Protein AF-A0A954PUK9-F1 (afdb_monomer_lite)

Foldseek 3Di:
DWDDDPPRFGWDDDPQKIWGQADADPDDDPPRHDDCVPPPDDRIFMDRCVVCVVSPDGCCVVCVVVVVVRVVVSVVVVVVD

Secondary structure (DSSP, 8-state):
-EEE-TT--EEEEETTEEEESS-S-SSSSS-SS--HHHH-S-SSEEEETTT-TT--S--TTT-HHHHHHHHHHHHHHHHT-

Radius of gyration: 12.61 Å; chains: 1; bounding box: 29×26×32 Å

Sequence (81 aa):
AVHHSLWGMFAIRKGPWKMIPQRGSGGFTRPREIDPTKEGGPPGQLYNLQSDPSETKNLWDAHPEIVAQLTNLLNDIRAEQ

Structure (mmCIF, N/CA/C/O backbone):
data_AF-A0A954PUK9-F1
#
_entry.id   AF-A0A954PUK9-F1
#
loop_
_atom_site.group_PDB
_atom_site.id
_atom_site.type_symbol
_atom_site.label_atom_id
_atom_site.label_alt_id
_atom_site.label_comp_id
_atom_site.label_asym_id
_atom_site.label_entity_id
_atom_site.label_seq_id
_atom_site.pdbx_PDB_ins_code
_atom_site.Cartn_x
_atom_site.Cartn_y
_atom_site.Cartn_z
_atom_site.occupancy
_atom_site.B_iso_or_equiv
_atom_site.auth_seq_id
_atom_site.auth_comp_id
_atom_site.auth_asym_id
_atom_site.auth_atom_id
_atom_site.pdbx_PDB_model_num
ATOM 1 N N . ALA A 1 1 ? -0.295 -0.145 12.407 1.00 47.31 1 ALA A N 1
ATOM 2 C CA . ALA A 1 1 ? 0.070 1.265 12.640 1.00 47.31 1 ALA A CA 1
ATOM 3 C C . ALA A 1 1 ? -0.222 2.037 11.364 1.00 47.31 1 ALA A C 1
ATOM 5 O O . ALA A 1 1 ? 0.301 1.663 10.318 1.00 47.31 1 ALA A O 1
ATOM 6 N N . VAL A 1 2 ? -1.105 3.030 11.433 1.00 48.06 2 VAL A N 1
ATOM 7 C CA . VAL A 1 2 ? -1.453 3.902 10.303 1.00 48.06 2 VAL A CA 1
ATOM 8 C C . VAL A 1 2 ? -0.507 5.093 10.354 1.00 48.06 2 VAL A C 1
ATOM 10 O O . VAL A 1 2 ? -0.395 5.729 11.397 1.00 48.06 2 VAL A O 1
ATOM 13 N N . HIS A 1 3 ? 0.227 5.348 9.274 1.00 46.94 3 HIS A N 1
ATOM 14 C CA . HIS A 1 3 ? 1.166 6.464 9.206 1.00 46.94 3 HIS A CA 1
ATOM 15 C C . HIS A 1 3 ? 0.512 7.561 8.366 1.00 46.94 3 HIS A C 1
ATOM 17 O O . HIS A 1 3 ? 0.376 7.405 7.154 1.00 46.94 3 HIS A O 1
ATOM 23 N N . HIS A 1 4 ? 0.069 8.642 9.006 1.00 40.16 4 HIS A N 1
ATOM 24 C CA . HIS A 1 4 ? -0.430 9.821 8.306 1.00 40.16 4 HIS A CA 1
ATOM 25 C C . HIS A 1 4 ? 0.670 10.889 8.300 1.00 40.16 4 HIS A C 1
ATOM 27 O O . HIS A 1 4 ? 1.221 11.245 9.340 1.00 40.16 4 HIS A O 1
ATOM 33 N N . SER A 1 5 ? 1.021 11.397 7.123 1.00 41.50 5 SER A N 1
ATOM 34 C CA . SER A 1 5 ? 1.793 12.639 7.029 1.00 41.50 5 SER A CA 1
ATOM 35 C C . SER A 1 5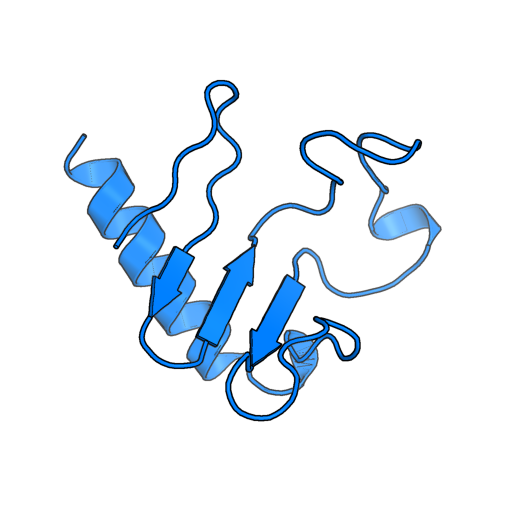 ? 0.852 13.833 7.228 1.00 41.50 5 SER A C 1
ATOM 37 O O . SER A 1 5 ? -0.332 13.745 6.905 1.00 41.50 5 SER A O 1
ATOM 39 N N . LEU A 1 6 ? 1.385 14.976 7.677 1.00 41.84 6 LEU A N 1
ATOM 40 C CA . LEU A 1 6 ? 0.696 16.277 7.844 1.00 41.84 6 LEU A CA 1
ATOM 41 C C . LEU A 1 6 ? -0.040 16.816 6.588 1.00 41.84 6 LEU A C 1
ATOM 43 O O . LEU A 1 6 ? -0.627 17.888 6.637 1.00 41.84 6 LEU A O 1
ATOM 47 N N . TRP A 1 7 ? -0.014 16.087 5.470 1.00 45.16 7 TRP A N 1
ATOM 48 C CA . TRP A 1 7 ? -0.499 16.495 4.149 1.00 45.16 7 TRP A CA 1
ATOM 49 C C . TRP A 1 7 ? -1.404 15.447 3.474 1.00 45.16 7 TRP A C 1
ATOM 51 O O . TRP A 1 7 ? -1.453 15.379 2.251 1.00 45.16 7 TRP A O 1
ATOM 61 N N . GLY A 1 8 ? -2.095 14.596 4.242 1.00 51.09 8 GLY A N 1
ATOM 62 C CA . GLY A 1 8 ? -3.145 13.716 3.697 1.00 51.09 8 GLY A CA 1
ATOM 63 C C . GLY A 1 8 ? -2.659 12.606 2.755 1.00 51.09 8 GLY A C 1
ATOM 64 O O . GLY A 1 8 ? -3.465 12.012 2.049 1.00 51.09 8 GLY A O 1
ATOM 65 N N . MET A 1 9 ? -1.355 12.307 2.738 1.00 57.69 9 MET A N 1
ATOM 66 C CA . MET A 1 9 ? -0.807 11.175 1.989 1.00 57.69 9 MET A CA 1
ATOM 67 C C . MET A 1 9 ? -1.057 9.896 2.796 1.00 57.69 9 MET A C 1
ATOM 69 O O . MET A 1 9 ? -0.363 9.622 3.780 1.00 57.69 9 MET A O 1
ATOM 73 N N . PHE A 1 10 ? -2.086 9.143 2.419 1.00 67.38 10 PHE A N 1
ATOM 74 C CA . PHE A 1 10 ? -2.495 7.937 3.132 1.00 67.38 10 PHE A CA 1
ATOM 75 C C . PHE A 1 10 ? -1.674 6.738 2.667 1.00 67.38 10 PHE A C 1
ATOM 77 O O . PHE A 1 10 ? -1.924 6.200 1.599 1.00 67.38 10 PHE A O 1
ATOM 84 N N . ALA A 1 11 ? -0.709 6.286 3.465 1.00 75.81 11 ALA A N 1
ATOM 85 C CA . ALA A 1 11 ? -0.057 4.998 3.252 1.00 75.81 11 ALA A CA 1
ATOM 86 C C . ALA A 1 11 ? -0.504 4.023 4.341 1.00 75.81 11 ALA A C 1
ATOM 88 O O . ALA A 1 11 ? -0.488 4.349 5.531 1.00 75.81 11 ALA A O 1
ATOM 89 N N . ILE A 1 12 ? -0.874 2.809 3.943 1.00 81.81 12 ILE A N 1
ATOM 90 C CA . ILE A 1 12 ? -1.268 1.764 4.881 1.00 81.81 12 ILE A CA 1
ATOM 91 C C . ILE A 1 12 ? -0.225 0.659 4.917 1.00 81.81 12 ILE A C 1
ATOM 93 O O . ILE A 1 12 ? 0.240 0.171 3.886 1.00 81.81 12 ILE A O 1
ATOM 97 N N . ARG A 1 13 ? 0.149 0.254 6.131 1.00 85.56 13 ARG A N 1
ATOM 98 C CA . ARG A 1 13 ? 1.063 -0.861 6.363 1.00 85.56 13 ARG A CA 1
ATOM 99 C C . ARG A 1 13 ? 0.377 -1.926 7.208 1.00 85.56 13 ARG A C 1
ATOM 101 O O . ARG A 1 13 ? -0.033 -1.654 8.339 1.00 85.56 13 ARG A O 1
ATOM 108 N N . LYS A 1 14 ? 0.312 -3.148 6.680 1.00 83.81 14 LYS A N 1
ATOM 109 C CA . LYS A 1 14 ? -0.217 -4.328 7.376 1.00 83.81 14 LYS A CA 1
ATOM 110 C C . LYS A 1 14 ? 0.803 -5.457 7.282 1.00 83.81 14 LYS A C 1
ATOM 112 O O . LYS A 1 14 ? 1.030 -6.023 6.216 1.00 83.81 14 LYS A O 1
ATOM 117 N N . GLY A 1 15 ? 1.442 -5.761 8.410 1.00 86.69 15 GLY A N 1
ATOM 118 C CA . GLY A 1 15 ? 2.527 -6.740 8.463 1.00 86.69 15 GLY A CA 1
ATOM 119 C C . GLY A 1 15 ? 3.688 -6.354 7.529 1.00 86.69 15 GLY A C 1
ATOM 120 O O . GLY A 1 15 ? 4.201 -5.232 7.642 1.00 86.69 15 GLY A O 1
ATOM 121 N N . PRO A 1 16 ? 4.109 -7.247 6.613 1.00 89.94 16 PRO A N 1
ATOM 122 C CA . PRO A 1 16 ? 5.204 -6.971 5.688 1.00 89.94 16 PRO A CA 1
ATOM 123 C C . PRO A 1 16 ? 4.785 -6.092 4.503 1.00 89.94 16 PRO A C 1
ATOM 125 O O . PRO A 1 16 ? 5.646 -5.590 3.790 1.00 89.94 16 PRO A O 1
ATOM 128 N N . TRP A 1 17 ? 3.489 -5.866 4.290 1.00 90.25 17 TRP A N 1
ATOM 129 C CA . TRP A 1 17 ? 2.989 -5.136 3.129 1.00 90.25 17 TRP A CA 1
ATOM 130 C C . TRP A 1 17 ? 2.797 -3.653 3.424 1.00 90.25 17 TRP A C 1
ATOM 132 O O . TRP A 1 17 ? 2.236 -3.280 4.461 1.00 90.25 17 TRP A 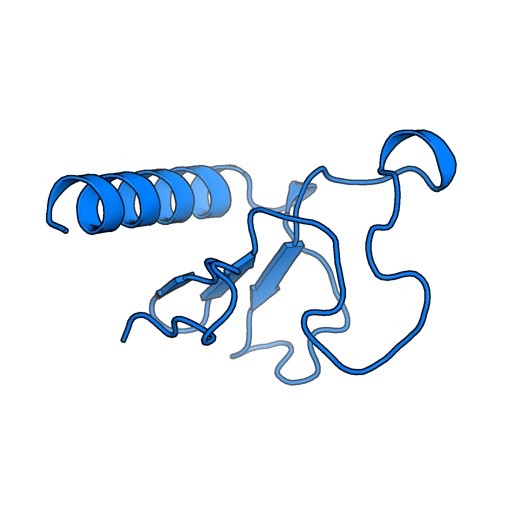O 1
ATOM 142 N N . LYS A 1 18 ? 3.221 -2.813 2.481 1.00 88.94 18 LYS A N 1
ATOM 143 C CA . LYS A 1 18 ? 3.017 -1.363 2.469 1.00 88.94 18 LYS A CA 1
ATOM 144 C C . LYS A 1 18 ? 2.339 -0.972 1.160 1.00 88.94 18 LYS A C 1
ATOM 146 O O . LYS A 1 18 ? 2.892 -1.219 0.092 1.00 88.94 18 LYS A O 1
ATOM 151 N N . MET A 1 19 ? 1.160 -0.365 1.249 1.00 88.00 19 MET A N 1
ATOM 152 C CA . MET A 1 19 ? 0.402 0.133 0.102 1.00 88.00 19 MET A CA 1
ATOM 153 C C . MET A 1 19 ? 0.267 1.649 0.163 1.00 88.00 19 MET A C 1
ATOM 155 O O . MET A 1 19 ? -0.023 2.225 1.215 1.00 88.00 19 MET A O 1
ATOM 159 N N . ILE A 1 20 ? 0.439 2.271 -0.998 1.00 84.69 20 ILE A N 1
ATOM 160 C CA . ILE A 1 20 ? 0.273 3.698 -1.229 1.00 84.69 20 ILE A CA 1
ATOM 161 C C . ILE A 1 20 ? -0.713 3.844 -2.405 1.00 84.69 20 ILE A C 1
ATOM 163 O O . ILE A 1 20 ? -0.376 3.474 -3.530 1.00 84.69 20 ILE A O 1
ATOM 167 N N . PRO A 1 21 ? -1.940 4.337 -2.169 1.00 76.50 21 PRO A N 1
ATOM 168 C CA . PRO A 1 21 ? -2.991 4.467 -3.175 1.00 76.50 21 PRO A CA 1
ATOM 169 C C . PRO A 1 21 ? -2.797 5.676 -4.108 1.00 76.50 21 PRO A C 1
ATOM 171 O O . PRO A 1 21 ? -3.608 5.877 -5.003 1.00 76.50 21 PRO A O 1
ATOM 174 N N . GLN A 1 22 ? -1.756 6.491 -3.905 1.00 70.19 22 GLN A N 1
ATOM 175 C CA . GLN A 1 22 ? -1.440 7.660 -4.730 1.00 70.19 22 GLN A CA 1
ATOM 176 C C . GLN A 1 22 ? 0.008 7.593 -5.224 1.00 70.19 22 GLN A C 1
ATOM 178 O O . GLN A 1 22 ? 0.906 7.232 -4.461 1.00 70.19 22 GLN A O 1
ATOM 183 N N . ARG A 1 23 ? 0.249 7.985 -6.482 1.00 62.12 23 ARG A N 1
ATOM 184 C CA . ARG A 1 23 ? 1.604 8.195 -7.014 1.00 62.12 23 ARG A CA 1
ATOM 185 C C . ARG A 1 23 ? 2.066 9.621 -6.735 1.00 62.12 23 ARG A C 1
ATOM 187 O O . ARG A 1 23 ? 1.553 10.577 -7.305 1.00 62.12 23 ARG A O 1
ATOM 194 N N . GLY A 1 24 ? 3.080 9.750 -5.892 1.00 52.75 24 GLY A N 1
ATOM 195 C CA . GLY A 1 24 ? 3.728 11.020 -5.590 1.00 52.75 24 GLY A CA 1
ATOM 196 C C . GLY A 1 24 ? 4.704 10.843 -4.439 1.00 52.75 24 GLY A C 1
ATOM 197 O O . GLY A 1 24 ? 4.383 10.212 -3.433 1.00 52.75 24 GLY A O 1
ATOM 198 N N . SER A 1 25 ? 5.921 11.368 -4.577 1.00 45.56 25 SER A N 1
ATOM 199 C CA . SER A 1 25 ? 6.859 11.401 -3.459 1.00 45.56 25 SER A CA 1
ATOM 200 C C . SER A 1 25 ? 6.339 12.448 -2.483 1.00 45.56 25 SER A C 1
ATOM 202 O O . SER A 1 25 ? 6.424 13.647 -2.745 1.00 45.56 25 SER A O 1
ATOM 204 N N . GLY A 1 26 ? 5.773 12.006 -1.362 1.00 46.44 26 GLY A N 1
ATOM 205 C CA . GLY A 1 26 ? 5.320 12.864 -0.267 1.00 46.44 26 GLY A CA 1
ATOM 206 C C . GLY A 1 26 ? 6.442 13.655 0.426 1.00 46.44 26 GLY A C 1
ATOM 207 O O . GLY A 1 26 ? 6.354 13.865 1.631 1.00 46.44 26 GLY A O 1
ATOM 208 N N . GLY A 1 27 ? 7.499 14.081 -0.281 1.00 45.06 27 GLY A N 1
ATOM 209 C CA . GLY A 1 27 ? 8.450 15.053 0.254 1.00 45.06 27 GLY A CA 1
ATOM 210 C C . GLY A 1 27 ? 9.816 15.217 -0.418 1.00 45.06 27 GLY A C 1
ATOM 211 O O . GLY A 1 27 ? 10.411 16.260 -0.178 1.00 45.06 27 GLY A O 1
ATOM 212 N N . PHE A 1 28 ? 10.352 14.288 -1.228 1.00 42.00 28 PHE A N 1
ATOM 213 C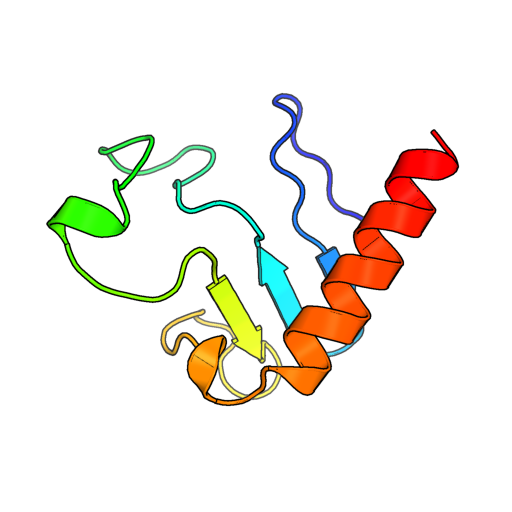 CA . PHE A 1 28 ? 11.817 14.298 -1.463 1.00 42.00 28 PHE A CA 1
ATOM 214 C C . PHE A 1 28 ? 12.328 14.251 -2.911 1.00 42.00 28 PHE A C 1
ATOM 216 O O . PHE A 1 28 ? 13.538 14.337 -3.118 1.00 42.00 28 PHE A O 1
ATOM 223 N N . THR A 1 29 ? 11.477 14.189 -3.938 1.00 44.91 29 THR A N 1
ATOM 224 C CA . THR A 1 29 ? 11.963 14.281 -5.332 1.00 44.91 29 THR A CA 1
ATOM 225 C C . THR A 1 29 ? 10.884 14.840 -6.256 1.00 44.91 29 THR A C 1
ATOM 227 O O . THR A 1 29 ? 9.724 14.453 -6.158 1.00 44.91 29 THR A O 1
ATOM 230 N N . ARG A 1 30 ? 11.247 15.793 -7.127 1.00 42.09 30 ARG A N 1
ATOM 231 C CA . ARG A 1 30 ? 10.361 16.308 -8.188 1.00 42.09 30 ARG A CA 1
ATOM 232 C C . ARG A 1 30 ? 10.297 15.252 -9.307 1.00 42.09 30 ARG A C 1
ATOM 234 O O . ARG A 1 30 ? 11.374 14.793 -9.682 1.00 42.09 30 ARG A O 1
ATOM 241 N N . PRO A 1 31 ? 9.118 14.893 -9.855 1.00 49.09 31 PRO A N 1
ATOM 242 C CA . PRO A 1 31 ? 7.813 15.557 -9.747 1.00 49.09 31 PRO A CA 1
ATOM 243 C C . PRO A 1 31 ? 6.983 15.123 -8.527 1.00 49.09 31 PRO A C 1
ATOM 245 O O . PRO A 1 31 ? 7.047 13.987 -8.069 1.00 49.09 31 PRO A O 1
ATOM 248 N N . ARG A 1 32 ? 6.178 16.059 -8.013 1.00 50.16 32 ARG A N 1
ATOM 249 C CA . ARG A 1 32 ? 5.342 15.892 -6.810 1.00 50.16 32 ARG A CA 1
ATOM 250 C C . ARG A 1 32 ? 4.139 14.966 -7.044 1.00 50.16 32 ARG A C 1
ATOM 252 O O . ARG A 1 32 ? 3.697 14.309 -6.110 1.00 50.16 32 ARG A O 1
ATOM 259 N N . GLU A 1 33 ? 3.691 14.865 -8.291 1.00 47.31 33 GLU A N 1
ATOM 260 C CA . GLU A 1 33 ? 2.660 13.953 -8.786 1.00 47.31 33 GLU A CA 1
ATOM 261 C C . GLU A 1 33 ? 3.157 13.421 -10.133 1.00 47.31 33 GLU A C 1
ATOM 263 O O . GLU A 1 33 ? 3.502 14.206 -11.020 1.00 47.31 33 GLU A O 1
ATOM 268 N N . ILE A 1 34 ? 3.279 12.099 -10.261 1.00 52.72 34 ILE A N 1
ATOM 269 C CA . ILE A 1 34 ? 3.610 11.466 -11.540 1.00 52.72 34 ILE A CA 1
ATOM 270 C C . ILE A 1 34 ? 2.298 10.985 -12.130 1.00 52.72 34 ILE A C 1
ATOM 272 O O . ILE A 1 34 ? 1.681 10.070 -11.587 1.00 52.72 34 ILE A O 1
ATOM 276 N N . ASP A 1 35 ? 1.887 11.619 -13.225 1.00 49.53 35 ASP A N 1
ATOM 277 C CA . ASP A 1 35 ? 0.682 11.263 -13.961 1.00 49.53 35 ASP A CA 1
ATOM 278 C C . ASP A 1 35 ? 0.834 9.825 -14.501 1.00 49.53 35 ASP A C 1
ATOM 280 O O . ASP A 1 35 ? 1.670 9.587 -15.383 1.00 49.53 35 ASP A O 1
ATOM 284 N N . PRO A 1 36 ? 0.070 8.837 -13.992 1.00 51.66 36 PRO A N 1
ATOM 285 C CA . PRO A 1 36 ? 0.213 7.436 -14.403 1.00 51.66 36 PRO A CA 1
ATOM 286 C C . PRO A 1 36 ? -0.110 7.233 -15.892 1.00 51.66 36 PRO A C 1
ATOM 288 O O . PRO A 1 36 ? 0.308 6.243 -16.489 1.00 51.66 36 PRO A O 1
ATOM 291 N N . THR A 1 37 ? -0.805 8.197 -16.504 1.00 48.44 37 THR A N 1
ATOM 292 C CA . THR A 1 37 ? -1.133 8.232 -17.934 1.00 48.44 37 THR A CA 1
ATOM 293 C C . THR A 1 37 ? 0.044 8.656 -18.820 1.00 48.44 37 THR A C 1
ATOM 295 O O . THR A 1 37 ? 0.058 8.308 -19.999 1.00 48.44 37 THR A O 1
ATOM 298 N N . LYS A 1 38 ? 1.041 9.375 -18.278 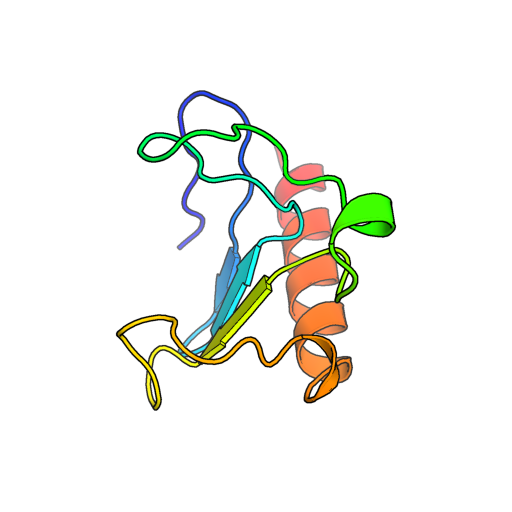1.00 48.00 38 LYS A N 1
ATOM 299 C CA . LYS A 1 38 ? 2.204 9.866 -19.041 1.00 48.00 38 LYS A CA 1
ATOM 300 C C . LYS A 1 38 ? 3.425 8.959 -18.974 1.00 48.00 38 LYS A C 1
ATOM 302 O O . LYS A 1 38 ? 4.152 8.883 -19.957 1.00 48.00 38 LYS A O 1
ATOM 307 N N . GLU A 1 39 ? 3.658 8.292 -17.845 1.00 52.34 39 GLU A N 1
ATOM 308 C CA . GLU A 1 39 ? 4.819 7.396 -17.680 1.00 52.34 39 GLU A CA 1
ATOM 309 C C . GLU A 1 39 ? 4.467 5.907 -17.791 1.00 52.34 39 GLU A C 1
ATOM 311 O O . GLU A 1 39 ? 5.360 5.076 -17.933 1.00 52.34 39 GLU A O 1
ATOM 316 N N . GLY A 1 40 ? 3.175 5.564 -17.795 1.00 51.22 40 GLY A N 1
ATOM 317 C CA . GLY A 1 40 ? 2.724 4.180 -17.797 1.00 51.22 40 GLY A CA 1
ATOM 318 C C . GLY A 1 40 ? 2.963 3.497 -16.447 1.00 51.22 40 GLY A C 1
ATOM 319 O O . GLY A 1 40 ? 3.987 3.658 -15.781 1.00 51.22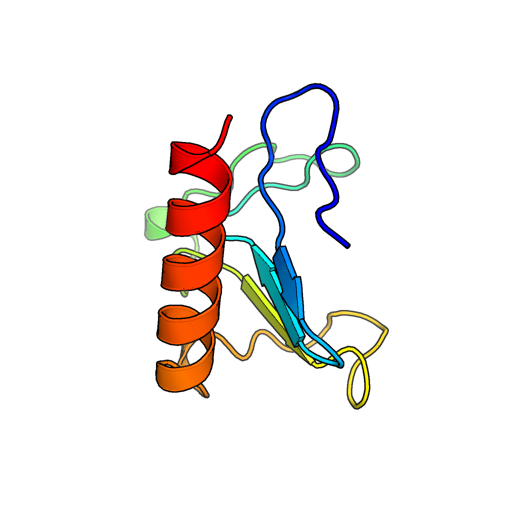 40 GLY A O 1
ATOM 320 N N . GLY A 1 41 ? 1.985 2.712 -16.008 1.00 60.84 41 GLY A N 1
ATOM 321 C CA . GLY A 1 41 ? 2.119 1.863 -14.830 1.00 60.84 41 GLY A CA 1
ATOM 322 C C . GLY A 1 41 ? 0.940 1.953 -13.868 1.00 60.84 41 GLY A C 1
ATOM 323 O O . GLY A 1 41 ? -0.013 2.696 -14.099 1.00 60.84 41 GLY A O 1
ATOM 324 N N . PRO A 1 42 ? 0.992 1.169 -12.782 1.00 67.50 42 PRO A N 1
ATOM 325 C CA . PRO A 1 42 ? -0.131 1.014 -11.871 1.00 67.50 42 PRO A CA 1
ATOM 326 C C . PRO A 1 42 ? -0.508 2.340 -11.187 1.00 67.50 42 PRO A C 1
ATOM 328 O O . PRO A 1 42 ? 0.379 3.166 -10.937 1.00 67.50 42 PRO A O 1
ATOM 331 N N . PRO A 1 43 ? -1.799 2.530 -10.849 1.00 74.75 43 PRO A N 1
ATOM 332 C CA . PRO A 1 43 ? -2.326 3.757 -10.240 1.00 74.75 43 PRO A CA 1
ATOM 333 C C . PRO A 1 43 ? -1.795 4.019 -8.822 1.00 74.75 43 PRO A C 1
ATOM 335 O O . PRO A 1 43 ? -1.896 5.137 -8.326 1.00 74.75 43 PRO A O 1
ATOM 33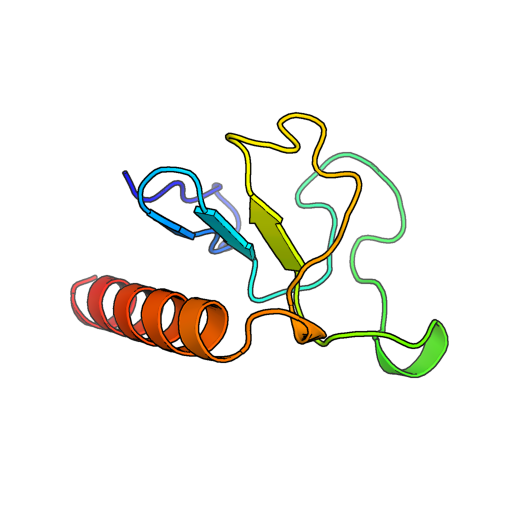8 N N . GLY A 1 44 ? -1.197 3.011 -8.185 1.00 81.50 44 GLY A N 1
ATOM 339 C CA . GLY A 1 44 ? -0.566 3.116 -6.877 1.00 81.50 44 GLY A CA 1
ATOM 340 C C . GLY A 1 44 ? 0.664 2.220 -6.752 1.00 81.50 44 GLY A C 1
ATOM 341 O O . GLY A 1 44 ? 1.190 1.678 -7.733 1.00 81.50 44 GLY A O 1
ATOM 342 N N . GLN A 1 45 ? 1.148 2.092 -5.522 1.00 85.25 45 GLN A N 1
ATOM 343 C CA . GLN A 1 45 ? 2.369 1.363 -5.201 1.00 85.25 45 GLN A CA 1
ATOM 344 C C . GLN A 1 45 ? 2.112 0.354 -4.081 1.00 85.25 45 GLN A C 1
ATOM 346 O O . GLN A 1 45 ? 1.552 0.700 -3.040 1.00 85.25 45 GLN A O 1
ATOM 351 N N . LEU A 1 46 ? 2.514 -0.899 -4.297 1.00 88.62 46 LEU A N 1
ATOM 352 C CA . LEU A 1 46 ? 2.486 -1.958 -3.290 1.00 88.62 46 LEU A CA 1
ATOM 353 C C . LEU A 1 46 ? 3.889 -2.540 -3.151 1.00 88.62 46 LEU A C 1
ATOM 355 O O . LEU A 1 46 ? 4.464 -3.005 -4.132 1.00 88.62 46 LEU A O 1
ATOM 359 N N . TYR A 1 47 ? 4.404 -2.561 -1.927 1.00 89.38 47 TYR A N 1
ATOM 360 C CA . TYR A 1 47 ? 5.725 -3.087 -1.606 1.00 89.38 47 TYR A CA 1
ATOM 361 C C . TYR A 1 47 ? 5.640 -4.131 -0.500 1.00 89.38 47 TYR A C 1
ATOM 363 O O . TYR A 1 47 ? 4.854 -4.002 0.444 1.00 89.38 47 TYR A O 1
ATOM 371 N N . ASN A 1 48 ? 6.482 -5.157 -0.604 1.00 90.50 48 ASN A N 1
ATOM 372 C CA . ASN A 1 48 ? 6.682 -6.138 0.452 1.00 90.50 48 ASN A CA 1
ATOM 373 C C . ASN A 1 48 ? 7.994 -5.825 1.175 1.00 90.50 48 ASN A C 1
ATOM 375 O O . ASN A 1 48 ? 9.058 -6.219 0.721 1.00 90.50 48 ASN A O 1
ATOM 379 N N . LEU A 1 49 ? 7.918 -5.156 2.320 1.00 87.19 49 LEU A N 1
ATOM 380 C CA . LEU A 1 49 ? 9.077 -4.736 3.107 1.00 87.19 49 LEU A CA 1
ATOM 381 C C . LEU A 1 49 ? 9.850 -5.899 3.742 1.00 87.19 49 LEU A C 1
ATOM 383 O O . LEU A 1 49 ? 10.968 -5.695 4.203 1.00 87.19 49 LEU A O 1
ATOM 387 N N . GLN A 1 50 ? 9.269 -7.100 3.808 1.00 88.38 50 GLN A N 1
ATOM 388 C CA . GLN A 1 50 ? 9.979 -8.276 4.315 1.00 88.38 50 GLN A CA 1
ATOM 389 C C . GLN A 1 50 ? 10.952 -8.834 3.275 1.00 88.38 50 GLN A C 1
ATOM 391 O O . GLN A 1 50 ? 12.041 -9.266 3.641 1.00 88.38 50 GLN A O 1
ATOM 396 N N . SER A 1 51 ? 10.577 -8.818 1.994 1.00 85.69 51 SER A N 1
ATOM 397 C CA . SER A 1 51 ? 11.448 -9.273 0.900 1.00 85.69 51 SER A CA 1
ATOM 398 C C . SER A 1 51 ? 12.210 -8.135 0.218 1.00 85.69 51 SER A C 1
ATOM 400 O O . SER A 1 51 ? 13.286 -8.361 -0.319 1.00 85.69 51 SER A O 1
ATOM 402 N N . ASP A 1 52 ? 11.658 -6.926 0.239 1.00 85.44 52 ASP A N 1
ATOM 403 C CA . ASP A 1 52 ? 12.156 -5.739 -0.452 1.00 85.44 52 ASP A CA 1
ATOM 404 C C . ASP A 1 52 ? 12.000 -4.497 0.453 1.00 85.44 52 ASP A C 1
ATOM 406 O O . ASP A 1 52 ? 11.140 -3.639 0.229 1.00 85.44 52 ASP A O 1
ATOM 410 N N . PRO A 1 53 ? 12.811 -4.387 1.524 1.00 83.94 53 PRO A N 1
ATOM 411 C CA . PRO A 1 53 ? 12.783 -3.233 2.425 1.00 83.94 53 PRO A CA 1
ATOM 412 C C . PRO A 1 53 ? 13.205 -1.925 1.738 1.00 83.94 53 PRO A C 1
ATOM 414 O O . PRO A 1 53 ? 12.921 -0.851 2.259 1.00 83.94 53 PRO A O 1
ATOM 417 N N . SER A 1 54 ? 13.873 -2.011 0.582 1.00 82.31 54 SER A N 1
ATOM 418 C CA . SER A 1 54 ? 14.297 -0.868 -0.232 1.00 82.31 54 SER A CA 1
ATOM 419 C C . SER A 1 54 ? 13.218 -0.356 -1.196 1.00 82.31 54 SER A C 1
ATOM 421 O O . SER A 1 54 ? 13.488 0.598 -1.919 1.00 82.31 54 SER A O 1
ATOM 423 N N . GLU A 1 55 ? 12.016 -0.950 -1.205 1.00 83.88 55 GLU A N 1
ATOM 424 C CA . GLU A 1 55 ? 10.864 -0.495 -2.008 1.00 83.88 55 GLU A CA 1
ATOM 425 C C . GLU A 1 55 ? 11.187 -0.365 -3.513 1.00 83.88 55 GLU A C 1
ATOM 427 O O . GLU A 1 55 ? 10.751 0.561 -4.201 1.00 83.88 55 GLU A O 1
ATOM 432 N N . THR A 1 56 ? 11.979 -1.303 -4.033 1.00 79.75 56 THR A N 1
ATOM 433 C CA . THR A 1 56 ? 12.463 -1.315 -5.417 1.00 79.75 56 THR A CA 1
ATOM 434 C C . THR A 1 56 ? 11.452 -1.912 -6.388 1.00 79.75 56 THR A C 1
ATOM 436 O O . THR A 1 56 ? 11.365 -1.466 -7.535 1.00 79.75 56 THR A O 1
ATOM 439 N N . LYS A 1 57 ? 10.657 -2.901 -5.953 1.00 82.75 57 LYS A N 1
ATOM 440 C CA . LYS A 1 57 ? 9.741 -3.636 -6.834 1.00 82.75 57 LYS A CA 1
ATOM 441 C C . LYS A 1 57 ? 8.286 -3.337 -6.503 1.00 82.75 57 LYS A C 1
ATOM 443 O O . LYS A 1 57 ? 7.762 -3.786 -5.487 1.00 82.75 57 LYS A O 1
ATOM 448 N N . ASN A 1 58 ? 7.604 -2.642 -7.413 1.00 85.31 58 ASN A N 1
ATOM 449 C CA . ASN A 1 58 ? 6.167 -2.430 -7.292 1.00 85.31 58 ASN A CA 1
ATOM 450 C C . ASN A 1 58 ? 5.406 -3.723 -7.627 1.00 85.31 58 ASN A C 1
ATOM 452 O O . ASN A 1 58 ? 5.462 -4.227 -8.748 1.00 85.31 58 ASN A O 1
ATOM 456 N N . LEU A 1 59 ? 4.693 -4.243 -6.636 1.00 89.19 59 LEU A N 1
ATOM 457 C CA . LEU A 1 59 ? 3.915 -5.476 -6.686 1.00 89.19 59 LEU A CA 1
ATOM 458 C C . LEU A 1 59 ? 2.411 -5.227 -6.861 1.00 89.19 59 LEU A C 1
ATOM 460 O O . LEU A 1 59 ? 1.621 -6.155 -6.713 1.00 89.19 59 LEU A O 1
ATOM 464 N N . TRP A 1 60 ? 2.011 -3.994 -7.182 1.00 87.62 60 TRP A N 1
ATOM 465 C CA . TRP A 1 60 ? 0.605 -3.602 -7.304 1.00 87.62 60 TRP A CA 1
ATOM 466 C C . TRP A 1 60 ? -0.178 -4.485 -8.279 1.00 87.62 60 TRP A C 1
ATOM 468 O O . TRP A 1 60 ? -1.249 -4.974 -7.941 1.00 87.62 60 TRP A O 1
ATOM 478 N N . ASP A 1 61 ? 0.384 -4.720 -9.465 1.00 83.88 61 ASP A N 1
ATOM 479 C CA . ASP A 1 61 ? -0.238 -5.553 -10.501 1.00 83.88 61 ASP A CA 1
ATOM 480 C C . ASP A 1 61 ? -0.090 -7.057 -10.206 1.00 83.88 61 ASP A C 1
ATOM 482 O O . ASP A 1 61 ? -0.933 -7.866 -10.572 1.00 83.88 61 ASP A O 1
ATOM 486 N N . ALA A 1 62 ? 0.961 -7.432 -9.470 1.00 88.69 62 ALA A N 1
ATOM 487 C CA . ALA A 1 62 ? 1.251 -8.821 -9.127 1.00 88.69 62 ALA A CA 1
ATOM 488 C C . ALA A 1 62 ? 0.356 -9.371 -8.004 1.00 88.69 62 ALA A C 1
ATOM 490 O O . ALA A 1 62 ? 0.123 -10.576 -7.947 1.00 88.69 62 ALA A O 1
ATOM 491 N N . HIS A 1 63 ? -0.125 -8.511 -7.100 1.00 89.94 63 HIS A N 1
ATOM 492 C CA . HIS A 1 63 ? -0.933 -8.909 -5.943 1.00 89.94 63 HIS A CA 1
ATOM 493 C C . HIS A 1 63 ? -2.185 -8.027 -5.777 1.00 89.94 63 HIS A C 1
ATOM 495 O O . HIS A 1 63 ? -2.330 -7.343 -4.754 1.00 89.94 63 HIS A O 1
ATOM 501 N N . PRO A 1 64 ? -3.131 -8.057 -6.738 1.00 88.44 64 PRO A N 1
ATOM 502 C CA . PRO A 1 64 ? -4.351 -7.249 -6.678 1.00 88.44 64 PRO A CA 1
ATOM 503 C C . PRO A 1 64 ? -5.228 -7.586 -5.461 1.00 88.44 64 PRO A C 1
ATOM 505 O O . PRO A 1 64 ? -5.902 -6.713 -4.919 1.00 88.44 64 PRO A O 1
ATOM 508 N N . GLU A 1 65 ? -5.177 -8.828 -4.971 1.00 91.31 65 GLU A N 1
ATOM 509 C CA . GLU A 1 65 ? -5.870 -9.259 -3.749 1.00 91.31 65 GLU A CA 1
ATOM 510 C C . GLU A 1 65 ? -5.388 -8.506 -2.496 1.00 91.31 65 GLU A C 1
ATOM 512 O O . GLU A 1 65 ? -6.194 -8.083 -1.665 1.00 91.31 65 GLU A O 1
ATOM 517 N N . ILE A 1 66 ? -4.074 -8.276 -2.381 1.00 90.06 66 ILE A N 1
ATOM 518 C CA . ILE A 1 66 ? -3.469 -7.555 -1.257 1.00 90.06 66 ILE A CA 1
ATOM 519 C C . ILE A 1 66 ? -3.805 -6.069 -1.369 1.00 90.06 66 ILE A C 1
ATOM 521 O O . ILE A 1 66 ? -4.165 -5.447 -0.368 1.00 90.06 66 ILE A O 1
ATOM 525 N N . VAL A 1 67 ? -3.746 -5.513 -2.586 1.00 89.56 67 VAL A N 1
ATOM 526 C CA . VAL A 1 67 ? -4.176 -4.133 -2.859 1.00 89.56 67 VAL A CA 1
ATOM 527 C C . VAL A 1 67 ? -5.625 -3.932 -2.418 1.00 89.56 67 VAL A C 1
ATOM 529 O O . VAL A 1 67 ? -5.907 -2.988 -1.681 1.00 89.56 67 VAL A O 1
ATOM 532 N N . ALA A 1 68 ? -6.536 -4.831 -2.796 1.00 89.50 68 ALA A N 1
ATOM 533 C CA . ALA A 1 68 ? -7.944 -4.740 -2.421 1.00 89.50 68 ALA A CA 1
ATOM 534 C C . ALA A 1 68 ? -8.146 -4.808 -0.897 1.00 89.50 68 ALA A C 1
ATOM 536 O O . ALA A 1 68 ? -8.856 -3.974 -0.334 1.00 89.50 68 ALA A O 1
ATOM 537 N N . GLN A 1 69 ? -7.477 -5.741 -0.208 1.00 90.00 69 GLN A N 1
ATOM 538 C CA . GLN A 1 69 ? -7.568 -5.851 1.254 1.00 90.00 69 GLN A CA 1
ATOM 539 C C . GLN A 1 69 ? -7.070 -4.594 1.974 1.00 90.00 69 GLN A C 1
ATOM 541 O O . GLN A 1 69 ? -7.711 -4.114 2.911 1.00 90.00 69 GLN A O 1
ATOM 546 N N . LEU A 1 70 ? -5.919 -4.069 1.556 1.00 88.38 70 LEU A N 1
ATOM 547 C CA . LEU A 1 70 ? -5.319 -2.876 2.149 1.00 88.38 70 LEU A CA 1
ATOM 548 C C . LEU A 1 70 ? -6.131 -1.620 1.827 1.00 88.38 70 LEU A C 1
ATOM 550 O O . LEU A 1 70 ? -6.275 -0.757 2.688 1.00 88.38 70 LEU A O 1
ATOM 554 N N . THR A 1 71 ? -6.705 -1.542 0.627 1.00 86.62 71 THR A N 1
ATOM 555 C CA . THR A 1 71 ? -7.624 -0.468 0.228 1.00 86.62 71 THR A CA 1
ATOM 556 C C . THR A 1 71 ? -8.885 -0.489 1.081 1.00 86.62 71 THR A C 1
ATOM 558 O O . THR A 1 71 ? -9.326 0.561 1.540 1.00 86.62 71 THR A O 1
ATOM 561 N N . ASN A 1 72 ? -9.451 -1.669 1.341 1.00 87.69 72 ASN A N 1
ATOM 562 C CA . ASN A 1 72 ? -10.633 -1.778 2.187 1.00 87.69 72 ASN A CA 1
ATOM 563 C C . ASN A 1 72 ? -10.325 -1.353 3.627 1.00 87.69 72 ASN A C 1
ATOM 565 O O . ASN A 1 72 ? -11.039 -0.535 4.191 1.00 87.69 72 ASN A O 1
ATOM 569 N N . LEU A 1 73 ? -9.196 -1.814 4.175 1.00 85.94 73 LEU A N 1
ATOM 570 C CA . LEU A 1 73 ? -8.746 -1.405 5.506 1.00 85.94 73 LEU A CA 1
ATOM 571 C C . LEU A 1 73 ? -8.487 0.107 5.586 1.00 85.94 73 LEU A C 1
ATOM 573 O O . LEU A 1 73 ? -8.794 0.733 6.591 1.00 85.94 73 LEU A O 1
ATOM 577 N N . LEU A 1 74 ? -7.936 0.709 4.529 1.00 83.19 74 LEU A N 1
ATOM 578 C CA . LEU A 1 74 ? -7.734 2.153 4.477 1.00 83.19 74 LEU A CA 1
ATOM 579 C C . LEU A 1 74 ? -9.063 2.923 4.473 1.00 83.19 74 LEU A C 1
ATOM 581 O O . LEU A 1 74 ? -9.166 3.944 5.149 1.00 83.19 74 LEU A O 1
ATOM 585 N N . ASN A 1 75 ? -10.058 2.455 3.716 1.00 83.69 75 ASN A N 1
ATOM 586 C CA . ASN A 1 75 ? -11.391 3.059 3.709 1.00 83.69 75 ASN A CA 1
ATOM 587 C C . ASN A 1 75 ? -12.082 2.933 5.070 1.00 83.69 75 ASN A C 1
ATOM 589 O O . ASN A 1 75 ? -12.706 3.895 5.499 1.00 83.69 75 ASN A O 1
ATOM 593 N N . ASP A 1 76 ? -11.922 1.795 5.742 1.00 83.62 76 ASP A N 1
ATOM 594 C CA . ASP A 1 76 ? -12.432 1.549 7.095 1.00 83.62 76 ASP A CA 1
ATOM 595 C C . ASP A 1 76 ? -11.852 2.570 8.089 1.00 83.62 76 ASP A C 1
ATOM 597 O O . ASP A 1 76 ? -12.585 3.364 8.668 1.00 83.62 76 ASP A O 1
ATOM 601 N N . ILE A 1 77 ? -10.519 2.701 8.128 1.00 77.50 77 ILE A N 1
ATOM 602 C CA . ILE A 1 77 ? -9.826 3.692 8.970 1.00 77.50 77 ILE A CA 1
ATOM 603 C C . ILE A 1 77 ? -10.256 5.129 8.639 1.00 77.50 77 ILE A C 1
ATOM 605 O O . ILE A 1 77 ? -10.351 5.968 9.532 1.00 77.50 77 ILE A O 1
ATOM 609 N N . ARG A 1 78 ? -10.479 5.444 7.356 1.00 71.88 78 ARG A N 1
ATOM 610 C CA . ARG A 1 78 ? -10.946 6.770 6.927 1.00 71.88 78 ARG A CA 1
ATOM 611 C C . ARG A 1 78 ? -12.385 7.040 7.367 1.00 71.88 78 ARG A C 1
ATOM 613 O O . ARG A 1 78 ? -12.712 8.193 7.608 1.00 71.88 78 ARG A O 1
ATOM 620 N N . ALA A 1 79 ? -13.235 6.019 7.406 1.00 72.12 79 ALA A N 1
ATOM 621 C CA . ALA A 1 79 ? -14.615 6.145 7.861 1.00 72.12 79 ALA A CA 1
ATOM 622 C C . ALA A 1 79 ? -14.713 6.298 9.389 1.00 72.12 79 ALA A C 1
ATOM 624 O O . ALA A 1 79 ? -15.695 6.846 9.880 1.00 72.12 79 ALA A O 1
ATOM 625 N N . GLU A 1 80 ? -13.698 5.837 10.125 1.00 63.09 80 GLU A N 1
ATOM 626 C CA . GLU A 1 80 ? -13.603 5.947 11.585 1.00 63.09 80 GLU A CA 1
ATOM 627 C C . GLU A 1 80 ? -12.963 7.263 12.095 1.00 63.09 80 GLU A C 1
ATOM 629 O O . GLU A 1 80 ? -12.860 7.449 13.309 1.00 63.09 80 GLU A O 1
ATOM 634 N N . GLN A 1 81 ? -12.526 8.174 11.211 1.00 50.72 81 GLN A N 1
ATOM 635 C CA . GLN A 1 81 ? -11.959 9.500 11.545 1.00 50.72 81 GLN A CA 1
ATOM 636 C C . GLN A 1 81 ? -12.926 10.631 11.185 1.00 50.72 81 GLN A C 1
ATOM 638 O O . GLN A 1 81 ? -13.052 11.566 12.008 1.00 50.72 81 GLN A O 1
#

pLDDT: mean 71.19, std 17.91, range [40.16, 91.31]